Protein AF-A0A3S3SF28-F1 (afdb_monomer)

Foldseek 3Di:
DPVVVPVPVLVVVLVVCPDPVNVVVLVDDDPPDDPDPCSNPSPD

Nearest PDB structures (foldseek):
  4mdc-assembly1_A  TM=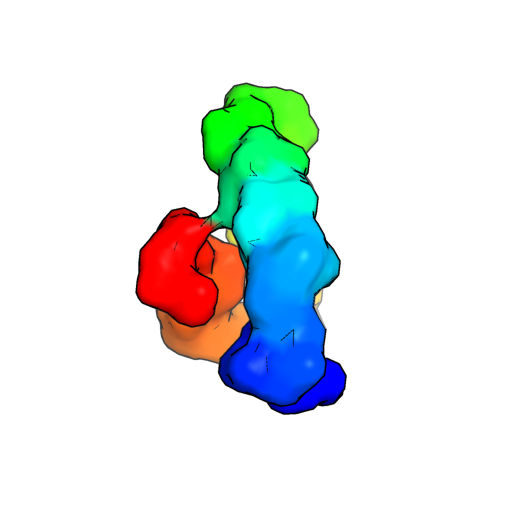9.266E-01  e=1.942E-04  Sinorhizobium meliloti 1021
  5nr1-assembly1_A  TM=9.443E-01  e=1.391E-03  Caulobacter vibrioides
  4o7h-assembly1_B  TM=9.158E-01  e=2.238E-03  Rhodospirillum rubrum F11
  4o7h-assembly1_A  TM=9.325E-01  e=2.936E-03  Rhodospirillum rubrum F11

pLDDT: mean 74.77, std 10.17, range [54.81, 87.94]

Mean predicted aligned error: 7.6 Å

Solvent-accessible surface area (backbone atoms only — not comparable to full-atom values): 2966 Å² total; per-residue (Å²): 133,70,58,84,84,35,5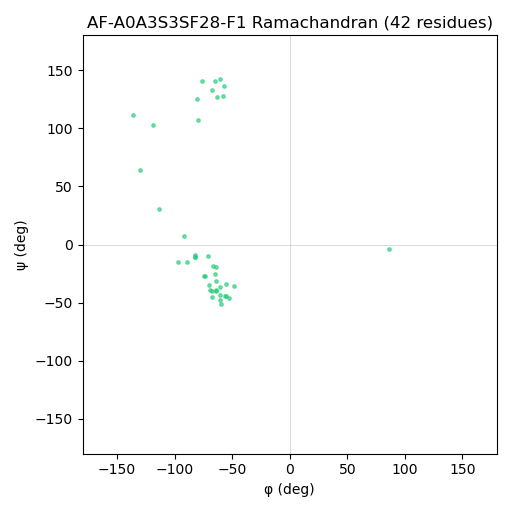7,72,59,42,57,52,47,40,61,55,60,72,35,79,88,37,47,66,69,64,66,59,76,59,87,94,51,82,76,60,89,62,69,74,53,79,83,124

Structure (mmCIF, N/CA/C/O backbone):
data_AF-A0A3S3SF28-F1
#
_entry.id   AF-A0A3S3SF28-F1
#
loop_
_atom_site.group_PDB
_atom_site.id
_atom_site.type_symbol
_atom_site.label_atom_id
_atom_site.label_alt_id
_atom_site.label_comp_id
_atom_site.label_asym_id
_atom_site.label_entity_id
_atom_site.label_seq_id
_atom_site.pdbx_PDB_ins_code
_atom_site.Cartn_x
_atom_site.Cartn_y
_atom_site.Cartn_z
_atom_site.occupancy
_atom_site.B_iso_or_equiv
_atom_site.auth_seq_id
_atom_site.auth_comp_id
_atom_site.auth_asym_id
_atom_site.auth_atom_id
_atom_site.pdbx_PDB_model_num
ATOM 1 N N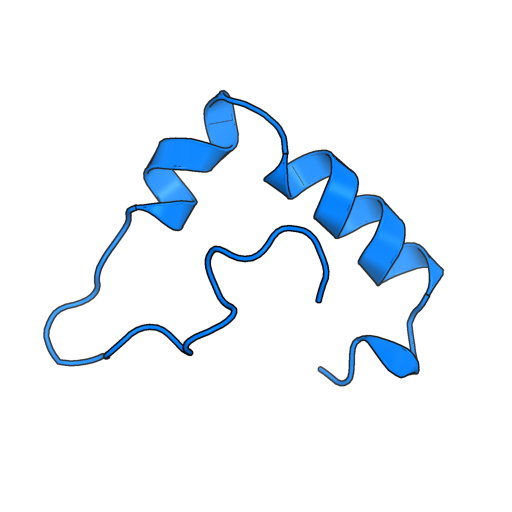 . ILE A 1 1 ? -5.387 -11.273 -9.177 1.00 62.53 1 ILE A N 1
ATOM 2 C CA . ILE A 1 1 ? -4.731 -10.517 -10.269 1.00 62.53 1 ILE A CA 1
ATOM 3 C C . ILE A 1 1 ? -3.239 -10.729 -10.084 1.00 62.53 1 ILE A C 1
ATOM 5 O O . ILE A 1 1 ? -2.763 -10.440 -8.990 1.00 62.53 1 ILE A O 1
ATOM 9 N N . ASP A 1 2 ? -2.539 -11.312 -11.062 1.00 74.81 2 ASP A N 1
ATOM 10 C CA . ASP A 1 2 ? -1.075 -11.411 -11.003 1.00 74.81 2 ASP A CA 1
ATOM 11 C C . ASP A 1 2 ? -0.480 -10.064 -11.432 1.00 74.81 2 ASP A C 1
ATOM 13 O O . ASP A 1 2 ? -0.544 -9.673 -12.594 1.00 74.81 2 ASP A O 1
ATOM 17 N N . TRP A 1 3 ? 0.055 -9.309 -10.474 1.00 71.31 3 TRP A N 1
ATOM 18 C CA . TRP A 1 3 ? 0.613 -7.977 -10.725 1.00 71.31 3 TRP A CA 1
ATOM 19 C C . TRP A 1 3 ? 1.868 -8.003 -11.605 1.00 71.31 3 TRP A C 1
ATOM 21 O O . TRP A 1 3 ? 2.211 -6.981 -12.200 1.00 71.31 3 TRP A O 1
ATOM 31 N N . ARG A 1 4 ? 2.535 -9.159 -11.726 1.00 75.12 4 ARG A N 1
ATOM 32 C CA . ARG A 1 4 ? 3.749 -9.321 -12.541 1.00 75.12 4 ARG A CA 1
ATOM 33 C C . ARG A 1 4 ? 3.443 -9.322 -14.035 1.00 75.12 4 ARG A C 1
ATOM 35 O O . ARG A 1 4 ? 4.276 -8.889 -14.821 1.00 75.12 4 ARG A O 1
ATOM 42 N N . GLU A 1 5 ? 2.239 -9.737 -14.417 1.00 84.12 5 GLU A N 1
ATOM 43 C CA . GLU A 1 5 ? 1.783 -9.743 -15.812 1.00 84.12 5 GLU A CA 1
ATOM 44 C C . GLU A 1 5 ? 1.268 -8.363 -16.267 1.00 84.12 5 GLU A C 1
ATOM 46 O O . GLU A 1 5 ? 1.052 -8.130 -17.456 1.00 84.12 5 GLU A O 1
ATOM 51 N N . HIS A 1 6 ? 1.111 -7.412 -15.336 1.00 82.69 6 HIS A N 1
ATOM 52 C CA . HIS A 1 6 ? 0.507 -6.101 -15.584 1.00 82.69 6 HIS A CA 1
ATOM 53 C C . HIS A 1 6 ? 1.374 -4.949 -15.051 1.00 82.69 6 HIS A C 1
ATOM 55 O O . HIS A 1 6 ? 0.961 -4.184 -14.175 1.00 82.69 6 HIS A O 1
ATOM 61 N N . SER A 1 7 ? 2.575 -4.792 -15.616 1.00 84.25 7 SER A N 1
ATOM 62 C CA . SER A 1 7 ? 3.577 -3.798 -15.191 1.00 84.25 7 SER A CA 1
ATOM 63 C C . SER A 1 7 ? 3.044 -2.360 -15.117 1.00 84.25 7 SER A C 1
ATOM 65 O O . SER A 1 7 ? 3.238 -1.689 -14.105 1.00 84.25 7 SER A O 1
ATOM 67 N N . ALA A 1 8 ? 2.304 -1.901 -16.133 1.00 86.38 8 ALA A N 1
ATOM 68 C CA . ALA A 1 8 ? 1.733 -0.551 -16.160 1.00 86.38 8 ALA A CA 1
ATOM 69 C C . ALA A 1 8 ? 0.698 -0.319 -15.042 1.00 86.38 8 ALA A C 1
ATOM 71 O O . ALA A 1 8 ? 0.674 0.742 -14.415 1.00 86.38 8 ALA A O 1
ATOM 72 N N . ALA A 1 9 ? -0.140 -1.322 -14.761 1.00 84.19 9 ALA A N 1
ATOM 73 C CA . ALA A 1 9 ? -1.128 -1.247 -13.688 1.00 84.19 9 ALA A CA 1
ATOM 74 C C . ALA A 1 9 ? -0.454 -1.259 -12.310 1.00 84.19 9 ALA A C 1
ATOM 76 O O . ALA A 1 9 ? -0.864 -0.507 -11.426 1.00 84.19 9 ALA A O 1
ATOM 77 N N . ARG A 1 10 ? 0.606 -2.063 -12.146 1.00 81.62 10 ARG A N 1
ATOM 78 C CA . ARG A 1 10 ? 1.422 -2.111 -10.927 1.00 81.62 10 ARG A CA 1
ATOM 79 C C . ARG A 1 10 ? 2.055 -0.753 -10.634 1.00 81.62 10 ARG A C 1
ATOM 81 O O . ARG A 1 10 ? 1.854 -0.216 -9.552 1.00 81.62 10 ARG A O 1
ATOM 88 N N . GLU A 1 11 ? 2.731 -0.150 -11.611 1.00 85.31 11 GLU A N 1
ATOM 89 C CA . GLU A 1 11 ? 3.357 1.168 -11.442 1.00 85.31 11 GLU A CA 1
ATOM 90 C C . GLU A 1 11 ? 2.345 2.267 -11.108 1.00 85.31 11 GLU A C 1
ATOM 92 O O . GLU A 1 11 ? 2.581 3.089 -10.217 1.00 85.31 11 GLU A O 1
ATOM 97 N N . TRP A 1 12 ? 1.203 2.285 -11.802 1.00 87.19 12 TRP A N 1
ATOM 98 C CA . TRP A 1 12 ? 0.126 3.224 -11.502 1.00 87.19 12 TRP A CA 1
ATOM 99 C C . TRP A 1 12 ? -0.388 3.037 -10.070 1.00 87.19 12 TRP A C 1
ATOM 101 O O . TRP A 1 12 ? -0.494 4.009 -9.318 1.00 87.19 12 TRP A O 1
ATOM 111 N N . TYR A 1 13 ? -0.651 1.792 -9.665 1.00 85.56 13 TYR A N 1
ATOM 112 C CA . TYR A 1 13 ? -1.197 1.488 -8.350 1.00 85.56 13 TYR A CA 1
ATOM 113 C C . TYR A 1 13 ? -0.208 1.802 -7.222 1.00 85.56 13 TYR A C 1
ATOM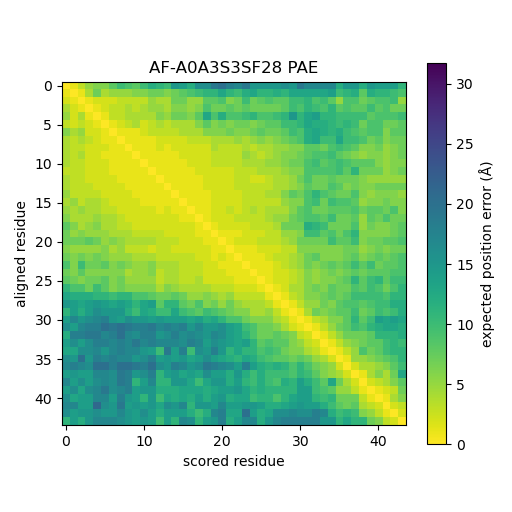 115 O O . TYR A 1 13 ? -0.612 2.402 -6.228 1.00 85.56 13 TYR A O 1
ATOM 123 N N . THR A 1 14 ? 1.089 1.516 -7.390 1.00 84.88 14 THR A N 1
ATOM 124 C CA . THR A 1 14 ? 2.137 1.921 -6.437 1.00 84.88 14 THR A CA 1
ATOM 125 C C . THR A 1 14 ? 2.132 3.436 -6.225 1.00 84.88 14 THR A C 1
ATOM 127 O O . THR A 1 14 ? 2.132 3.902 -5.087 1.00 84.88 14 THR A O 1
ATOM 130 N N . ARG A 1 15 ? 2.024 4.237 -7.296 1.00 85.38 15 ARG A N 1
ATOM 131 C CA . ARG A 1 15 ? 1.947 5.707 -7.181 1.00 85.38 15 ARG A CA 1
ATOM 132 C C . ARG A 1 15 ? 0.691 6.179 -6.444 1.00 85.38 15 ARG A C 1
ATOM 134 O O . ARG A 1 15 ? 0.766 7.126 -5.663 1.00 85.38 15 ARG A O 1
ATOM 141 N N . VAL A 1 16 ? -0.456 5.541 -6.683 1.00 85.31 16 VAL A N 1
ATOM 142 C CA . VAL A 1 16 ? -1.720 5.858 -5.995 1.00 85.31 16 VAL A CA 1
ATOM 143 C C . VAL A 1 16 ? -1.640 5.494 -4.509 1.00 85.31 16 VAL A C 1
ATOM 145 O O . VAL A 1 16 ? -1.993 6.315 -3.659 1.00 85.31 16 VAL A O 1
ATOM 148 N N . LYS A 1 17 ? -1.111 4.3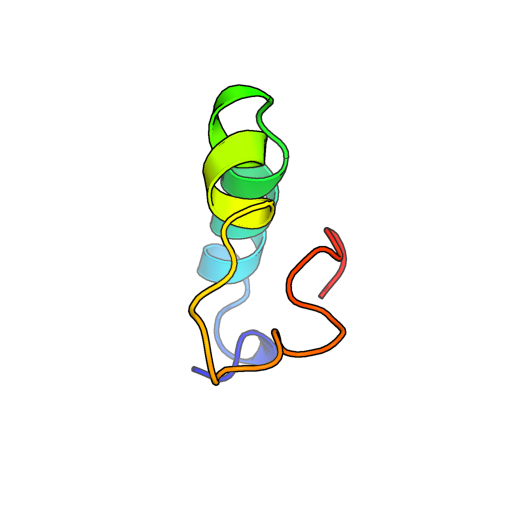06 -4.199 1.00 83.38 17 LYS A N 1
ATOM 149 C CA . LYS A 1 17 ? -0.970 3.754 -2.846 1.00 83.38 17 LYS A CA 1
ATOM 150 C C . LYS A 1 17 ? -0.029 4.575 -1.956 1.00 83.38 17 LYS A C 1
ATOM 152 O O . LYS A 1 17 ? -0.276 4.689 -0.758 1.00 83.38 17 LYS A O 1
ATOM 157 N N . SER A 1 18 ? 0.991 5.213 -2.531 1.00 83.56 18 SER A N 1
ATOM 158 C CA . SER A 1 18 ? 1.949 6.067 -1.806 1.00 83.56 18 SER A CA 1
ATOM 159 C C . SER A 1 18 ? 1.376 7.403 -1.308 1.00 83.56 18 SER A C 1
ATOM 161 O O . SER A 1 18 ? 2.039 8.124 -0.558 1.00 83.56 18 SER A O 1
ATOM 163 N N . ARG A 1 19 ? 0.159 7.786 -1.714 1.00 87.94 19 ARG A N 1
ATOM 164 C CA . ARG A 1 19 ? -0.430 9.085 -1.349 1.00 87.94 19 ARG A CA 1
ATOM 165 C C . ARG A 1 19 ? -0.923 9.086 0.107 1.00 87.94 19 ARG A C 1
ATOM 167 O O . ARG A 1 19 ? -1.571 8.127 0.525 1.00 87.94 19 ARG A O 1
ATOM 174 N N . PRO A 1 20 ? -0.754 10.187 0.869 1.00 84.31 20 PRO A N 1
ATOM 175 C CA . PRO A 1 20 ? -1.250 10.282 2.247 1.00 84.31 20 PRO A CA 1
ATOM 176 C C . PRO A 1 20 ? -2.751 10.003 2.391 1.00 84.31 20 PRO A C 1
ATOM 178 O O . PRO A 1 20 ? -3.166 9.390 3.370 1.00 84.31 20 PRO A O 1
ATOM 181 N N . SER A 1 21 ? -3.551 10.391 1.391 1.00 85.88 21 SER A N 1
ATOM 182 C CA . SER A 1 21 ? -4.998 10.146 1.342 1.00 85.88 21 SER A CA 1
ATOM 183 C C . SER A 1 21 ? -5.371 8.662 1.281 1.00 85.88 21 SER A C 1
ATOM 185 O O . SER A 1 21 ? -6.506 8.313 1.577 1.00 85.88 21 SER A O 1
ATOM 187 N N . PHE A 1 22 ? -4.438 7.791 0.890 1.00 83.38 22 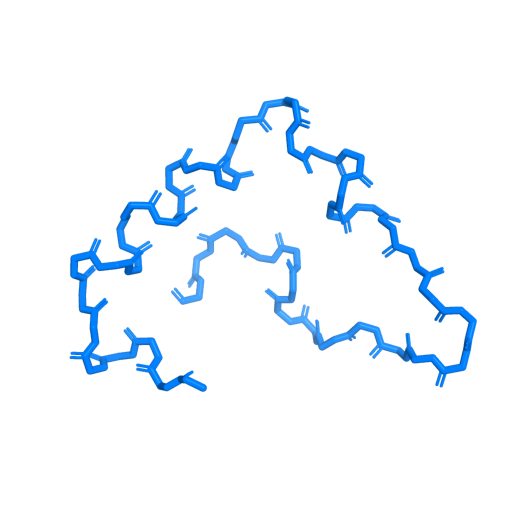PHE A N 1
ATOM 188 C CA . PHE A 1 22 ? -4.657 6.351 0.779 1.00 83.38 22 PHE A CA 1
ATOM 189 C C . PHE A 1 22 ? -4.347 5.607 2.086 1.00 83.38 22 PHE A C 1
ATOM 191 O O . PHE A 1 22 ? -4.788 4.476 2.272 1.00 83.38 22 PHE A O 1
ATOM 198 N N . ARG A 1 23 ? -3.644 6.248 3.032 1.00 78.88 23 ARG A N 1
ATOM 199 C CA . ARG A 1 23 ? -3.272 5.644 4.323 1.00 78.88 23 ARG A CA 1
ATOM 200 C C . ARG A 1 23 ? -4.470 5.102 5.114 1.00 78.88 23 ARG A C 1
ATOM 202 O O . ARG A 1 23 ? -4.359 3.969 5.568 1.00 78.88 23 ARG A O 1
ATOM 209 N N . PRO A 1 24 ? -5.618 5.803 5.233 1.00 81.44 24 PRO A N 1
ATOM 210 C CA . PRO A 1 24 ? -6.773 5.267 5.956 1.00 81.44 24 PRO A CA 1
ATOM 211 C C . PRO A 1 24 ? -7.312 3.963 5.353 1.00 81.44 24 PRO A C 1
ATOM 213 O O . PRO A 1 24 ? -7.674 3.060 6.096 1.00 81.44 24 PRO A O 1
ATOM 216 N N . LEU A 1 25 ? -7.293 3.832 4.020 1.00 80.25 25 LEU A N 1
ATOM 217 C CA . LEU A 1 25 ? -7.722 2.615 3.316 1.00 80.25 25 LEU A CA 1
ATOM 218 C C . LEU A 1 25 ? -6.744 1.449 3.526 1.00 80.25 25 LEU A C 1
ATOM 220 O O . LEU A 1 25 ? -7.155 0.297 3.617 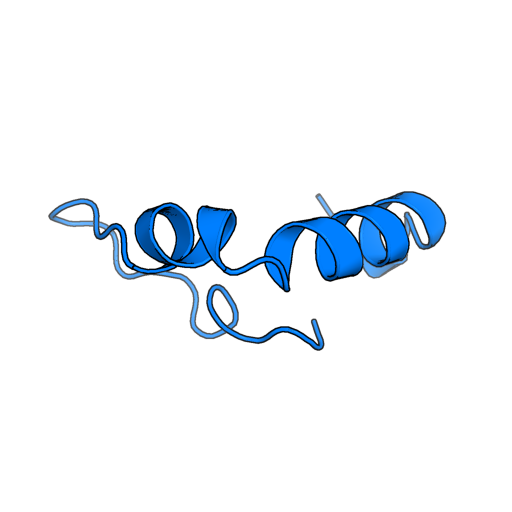1.00 80.25 25 LEU A O 1
ATOM 224 N N . LEU A 1 26 ? -5.442 1.734 3.628 1.00 74.94 26 LEU A N 1
ATOM 225 C CA . LEU A 1 26 ? -4.422 0.720 3.938 1.00 74.94 26 LEU A CA 1
ATOM 226 C C . LEU A 1 26 ? -4.437 0.295 5.411 1.00 74.94 26 LEU A C 1
ATOM 228 O O . LEU A 1 26 ? -4.037 -0.823 5.753 1.00 74.94 26 LEU A O 1
ATOM 232 N N . SER A 1 27 ? -4.888 1.192 6.284 1.00 71.94 27 SER A N 1
ATOM 233 C CA . SER A 1 27 ? -5.077 0.947 7.711 1.00 71.94 27 SER A CA 1
ATOM 234 C C . SER A 1 27 ? -6.395 0.246 8.031 1.00 71.94 27 SER A C 1
ATOM 236 O O . SER A 1 27 ? -6.548 -0.214 9.161 1.00 71.94 27 SER A O 1
ATOM 238 N N . ASP A 1 28 ? -7.313 0.126 7.068 1.00 75.62 28 ASP A N 1
ATOM 239 C CA . ASP A 1 28 ? -8.584 -0.555 7.283 1.00 75.62 28 ASP A CA 1
ATOM 240 C C . ASP A 1 28 ? -8.367 -2.053 7.559 1.00 75.62 28 ASP A C 1
ATOM 242 O O . ASP A 1 28 ? -7.466 -2.709 7.013 1.00 75.62 28 ASP A O 1
ATOM 246 N N . ARG A 1 29 ? -9.157 -2.588 8.489 1.00 71.31 29 ARG A N 1
ATOM 247 C CA . ARG A 1 29 ? -9.085 -3.972 8.961 1.00 71.31 29 ARG A CA 1
ATOM 248 C C . ARG A 1 29 ? -10.500 -4.514 9.067 1.00 71.31 29 ARG A C 1
ATOM 250 O O . ARG A 1 29 ? -11.263 -4.136 9.954 1.00 71.31 29 ARG A O 1
ATOM 257 N N . VAL A 1 30 ? -10.827 -5.460 8.195 1.00 73.75 30 VAL A N 1
ATOM 258 C CA . VAL A 1 30 ? -12.103 -6.172 8.248 1.00 73.75 30 VAL A CA 1
ATOM 259 C C . VAL A 1 30 ? -12.008 -7.276 9.301 1.00 73.75 30 VAL A C 1
ATOM 261 O O . VAL A 1 30 ? -11.103 -8.111 9.268 1.00 73.75 30 VAL A O 1
ATOM 264 N N . ARG A 1 31 ? -12.937 -7.290 10.264 1.00 70.75 31 ARG A N 1
ATOM 265 C CA . ARG A 1 31 ? -12.976 -8.321 11.314 1.00 70.75 31 ARG A CA 1
ATOM 266 C C . ARG A 1 31 ? -13.085 -9.714 10.681 1.00 70.75 31 ARG A C 1
ATOM 268 O O . ARG A 1 31 ? -13.971 -9.949 9.869 1.00 70.75 31 ARG A O 1
ATOM 275 N N . GLY A 1 32 ? -12.198 -10.628 11.075 1.00 70.62 32 GLY A N 1
ATOM 276 C CA . GLY A 1 32 ? -12.159 -12.001 10.555 1.00 70.62 32 GLY A CA 1
ATOM 277 C C . GLY A 1 32 ? -11.348 -12.189 9.267 1.00 70.62 32 GLY A C 1
ATOM 278 O O . GLY A 1 32 ? -11.170 -13.326 8.843 1.00 70.62 32 GLY A O 1
ATOM 279 N N . LEU A 1 33 ? -10.811 -11.116 8.676 1.00 65.50 33 LEU A N 1
ATOM 280 C CA . LEU A 1 33 ? -9.896 -11.182 7.537 1.00 65.50 33 LEU A CA 1
ATOM 281 C C . LEU A 1 33 ? -8.551 -10.575 7.934 1.00 65.50 33 LEU A C 1
ATOM 283 O O . LEU A 1 33 ? -8.388 -9.355 7.995 1.00 65.50 33 LEU A O 1
ATOM 287 N N . SER A 1 34 ? -7.573 -11.436 8.207 1.00 64.06 34 SER A N 1
ATOM 288 C CA . SER A 1 34 ? -6.189 -10.989 8.346 1.00 64.06 34 SER A CA 1
ATOM 289 C C . SER A 1 34 ? -5.731 -10.406 7.006 1.00 64.06 34 SER A C 1
ATOM 291 O O . SER A 1 34 ? -5.868 -11.082 5.983 1.00 64.06 34 SER A O 1
ATOM 293 N N . PRO A 1 35 ? -5.208 -9.167 6.967 1.00 61.81 35 PRO A N 1
ATOM 294 C CA . PRO A 1 35 ? -4.668 -8.618 5.734 1.00 61.81 35 PRO A CA 1
ATOM 295 C C . PRO A 1 35 ? -3.517 -9.503 5.252 1.00 61.81 35 PRO A C 1
ATOM 297 O O . PRO A 1 35 ? -2.724 -10.003 6.052 1.00 61.81 35 PRO A O 1
ATOM 300 N N . VAL A 1 36 ? -3.416 -9.686 3.937 1.00 65.62 36 VAL A N 1
ATOM 301 C CA . VAL A 1 36 ? -2.258 -10.343 3.321 1.00 65.62 36 VAL A CA 1
ATOM 302 C C . VAL A 1 36 ? -1.001 -9.559 3.722 1.00 65.62 36 VAL A C 1
ATOM 304 O O . VAL A 1 36 ? -1.027 -8.329 3.709 1.00 65.62 36 VAL A O 1
ATOM 307 N N . SER A 1 37 ? 0.082 -10.248 4.098 1.00 60.38 37 SER A N 1
ATOM 308 C CA . SER A 1 37 ? 1.302 -9.661 4.692 1.00 60.38 37 SER A CA 1
ATOM 309 C C . SER A 1 37 ? 1.854 -8.452 3.926 1.00 60.38 37 SER A C 1
ATOM 311 O O . SER A 1 37 ? 2.289 -7.483 4.538 1.00 60.38 37 SER A O 1
ATOM 313 N N . HIS A 1 38 ? 1.755 -8.470 2.597 1.00 63.06 38 HIS A N 1
ATOM 314 C CA . HIS A 1 38 ? 2.263 -7.422 1.703 1.00 63.06 38 HIS A CA 1
ATOM 315 C C . HIS A 1 38 ? 1.236 -6.326 1.370 1.00 63.06 38 HIS A C 1
ATOM 317 O O . HIS A 1 38 ? 1.479 -5.456 0.536 1.00 63.06 38 HIS A O 1
ATOM 323 N N . TYR A 1 39 ? 0.065 -6.322 2.013 1.00 60.31 39 TYR A N 1
ATOM 324 C CA . TYR A 1 39 ? -0.982 -5.337 1.729 1.00 60.31 39 TYR A CA 1
ATOM 325 C C . TYR A 1 39 ? -0.557 -3.906 2.083 1.00 60.31 39 TYR A C 1
ATOM 327 O O . TYR A 1 39 ? -1.026 -2.959 1.454 1.00 60.31 39 TYR A O 1
ATOM 335 N N . ALA A 1 40 ? 0.375 -3.726 3.021 1.00 57.81 40 ALA A N 1
ATOM 336 C CA . ALA A 1 40 ? 0.941 -2.421 3.366 1.00 57.81 40 ALA A CA 1
ATOM 337 C C . ALA A 1 40 ? 2.278 -2.116 2.665 1.00 57.81 40 ALA A C 1
ATOM 339 O O . ALA A 1 40 ? 2.655 -0.948 2.611 1.00 57.81 40 ALA A O 1
ATOM 340 N N . ASP A 1 41 ? 2.951 -3.118 2.087 1.00 60.53 41 ASP A N 1
ATOM 341 C CA . ASP A 1 41 ? 4.219 -2.908 1.382 1.00 60.53 41 ASP A CA 1
ATOM 342 C C . ASP A 1 41 ? 3.988 -2.090 0.117 1.00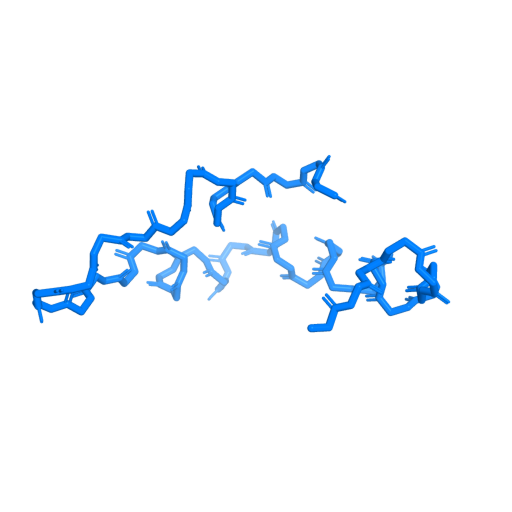 60.53 41 ASP A C 1
ATOM 344 O O . ASP A 1 41 ? 3.056 -2.341 -0.647 1.00 60.53 41 ASP A O 1
ATOM 348 N N . LEU A 1 42 ? 4.812 -1.074 -0.099 1.00 58.00 42 LEU A N 1
ATOM 349 C CA . LEU A 1 42 ? 4.746 -0.238 -1.298 1.00 58.00 42 LEU A CA 1
ATOM 350 C C . LEU A 1 42 ? 5.482 -0.878 -2.493 1.00 58.00 42 LEU A C 1
ATOM 352 O O . LEU A 1 42 ? 5.269 -0.439 -3.621 1.00 58.00 42 LEU A O 1
ATOM 356 N N . ASP A 1 43 ? 6.246 -1.952 -2.256 1.00 54.81 43 ASP A N 1
ATOM 357 C CA . ASP A 1 43 ? 7.193 -2.570 -3.201 1.00 54.81 43 ASP A CA 1
ATOM 358 C C . ASP A 1 43 ? 6.807 -3.991 -3.676 1.00 54.81 43 ASP A C 1
ATOM 360 O O . ASP A 1 43 ? 7.682 -4.807 -3.964 1.00 54.81 43 ASP A O 1
ATOM 364 N N . PHE A 1 44 ? 5.513 -4.320 -3.760 1.00 59.44 44 PHE A N 1
ATOM 365 C CA . PHE A 1 44 ? 5.071 -5.636 -4.260 1.00 59.44 44 PHE A CA 1
ATOM 366 C C . PHE A 1 44 ? 5.021 -5.754 -5.798 1.00 59.44 44 PHE A C 1
ATOM 368 O O . PHE A 1 44 ? 5.042 -4.732 -6.532 1.00 59.44 44 PHE A O 1
#

Radius of gyration: 11.5 Å; Cα contacts (8 Å, |Δi|>4): 15; chains: 1; bounding bo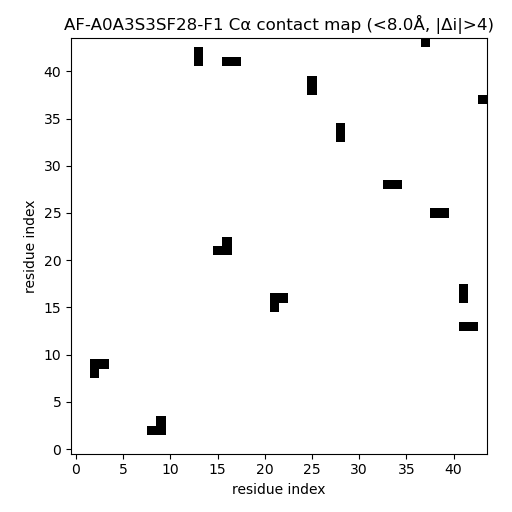x: 20×22×28 Å

Secondary structure (DSSP, 8-state):
--GGG-HHHHHHHHHHHTSGGGHHHHH---TT-PPPGGGS-S--

Sequence (44 aa):
IDWREHSAAREWYTRVKSRPSFRPLLSDRVRGLSPVSHYADLDF